Protein AF-A0A8I3WPP3-F1 (afdb_monomer_lite)

Radius of gyration: 23.27 Å; chains: 1; bounding box: 55×44×62 Å

Foldseek 3Di:
DPVVVVFKDKDKDKDWDWDWDADPNDIDIHIDIDIDIDIDTQDEDQAEDADEALLDPVNLVLVCLLVQVLVQDWDADPVGIDTRDDPVDCQGPNWDWPAADPVRDTDIDRNCVPGPYDDSNSYHYDYDYPDPDDSVPRDDDPDD

Secondary structure (DSSP, 8-state):
--SGGGTEEEEEEEEEEEEEEEETTEEEEEEEEEEEEEEEE-PPPPEEEEEETSSSHHHHHHHHHHHHHHTT-EEEETTEEEE---TT-HHHH-EEEEEE-TTSPEEEEEGGGSS----GGGEEEEEE-SS---TTTS-PPP--

Structure (mmCIF, N/CA/C/O backbone):
data_AF-A0A8I3WPP3-F1
#
_entry.id   AF-A0A8I3WPP3-F1
#
loop_
_atom_site.group_PDB
_atom_site.id
_atom_site.type_symbol
_atom_site.label_atom_id
_atom_site.label_alt_id
_atom_site.label_comp_id
_atom_site.label_asym_id
_atom_site.label_entity_id
_atom_site.label_seq_id
_atom_site.pdbx_PDB_ins_code
_atom_site.Cartn_x
_atom_site.Cartn_y
_atom_site.Cartn_z
_atom_site.occupancy
_atom_site.B_iso_or_equiv
_atom_site.auth_seq_id
_atom_site.auth_comp_id
_atom_site.auth_asym_id
_atom_site.auth_atom_id
_atom_site.pdbx_PDB_model_num
ATOM 1 N N . MET A 1 1 ? -28.764 -21.004 4.517 1.00 45.28 1 MET A N 1
ATOM 2 C CA . MET A 1 1 ? -27.896 -19.876 4.942 1.00 45.28 1 MET A CA 1
ATOM 3 C C . MET A 1 1 ? -26.397 -20.178 4.792 1.00 45.28 1 MET A C 1
ATOM 5 O O . MET A 1 1 ? -25.583 -19.360 5.186 1.00 45.28 1 MET A O 1
ATOM 9 N N . GLU A 1 2 ? -26.014 -21.293 4.162 1.00 45.00 2 GLU A N 1
ATOM 10 C CA . GLU A 1 2 ? -24.635 -21.817 4.175 1.00 45.00 2 GLU A CA 1
ATOM 11 C C . GLU A 1 2 ? -23.771 -21.364 2.978 1.00 45.00 2 GLU A C 1
ATOM 13 O O . GLU A 1 2 ? -22.553 -21.469 3.011 1.00 45.00 2 GLU A O 1
ATOM 18 N N . ALA A 1 3 ? -24.375 -20.760 1.947 1.00 48.03 3 ALA A N 1
ATOM 19 C CA . ALA A 1 3 ? -23.662 -20.323 0.740 1.00 48.03 3 ALA A CA 1
ATOM 20 C C . ALA A 1 3 ? -22.875 -19.001 0.896 1.00 48.03 3 ALA A C 1
ATOM 22 O O . ALA A 1 3 ? -21.992 -18.710 0.095 1.00 48.03 3 ALA A O 1
ATOM 23 N N . ALA A 1 4 ? -23.168 -18.181 1.915 1.00 50.03 4 ALA A N 1
ATOM 24 C CA . ALA A 1 4 ? -22.521 -16.871 2.084 1.00 50.03 4 ALA A CA 1
ATOM 25 C C . ALA A 1 4 ? -21.129 -16.950 2.743 1.00 50.03 4 ALA A C 1
ATOM 27 O O . ALA A 1 4 ? -20.303 -16.062 2.537 1.00 50.03 4 ALA A O 1
ATOM 28 N N . ALA A 1 5 ? -20.845 -18.024 3.490 1.00 52.91 5 ALA A N 1
ATOM 29 C CA . ALA A 1 5 ? -19.580 -18.205 4.210 1.00 52.91 5 ALA A CA 1
ATOM 30 C C . ALA A 1 5 ? -18.371 -18.459 3.284 1.00 52.91 5 ALA A C 1
ATOM 32 O O . ALA A 1 5 ? -17.227 -18.377 3.721 1.00 52.91 5 ALA A O 1
ATOM 33 N N . GLN A 1 6 ? -18.603 -18.741 1.996 1.00 60.31 6 GLN A N 1
ATOM 34 C CA . GLN A 1 6 ? -17.532 -18.949 1.016 1.00 60.31 6 GLN A CA 1
ATOM 35 C C . GLN A 1 6 ? -16.924 -17.648 0.465 1.00 60.31 6 GLN A C 1
ATOM 37 O O . GLN A 1 6 ? -15.822 -17.691 -0.077 1.00 60.31 6 GLN A O 1
ATOM 42 N N . PHE A 1 7 ? -17.585 -16.494 0.619 1.00 80.69 7 PHE A N 1
ATOM 43 C CA . PHE A 1 7 ? -17.163 -15.240 -0.028 1.00 80.69 7 PHE A CA 1
ATOM 44 C C . PHE A 1 7 ? -16.588 -14.190 0.929 1.00 80.69 7 PHE A C 1
ATO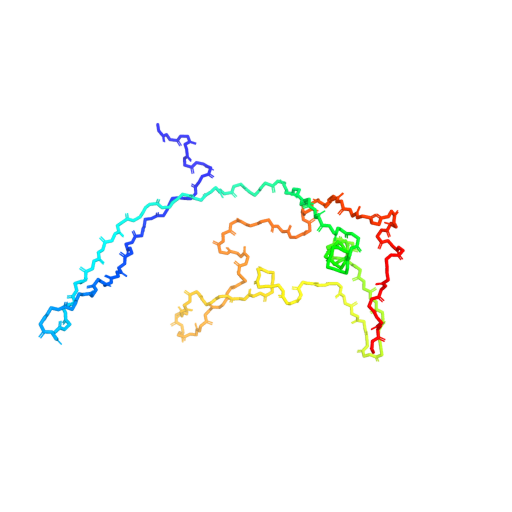M 46 O O . PHE A 1 7 ? -15.880 -13.285 0.477 1.00 80.69 7 PHE A O 1
ATOM 53 N N . PHE A 1 8 ? -16.873 -14.307 2.227 1.00 85.94 8 PHE A N 1
ATOM 54 C CA . PHE A 1 8 ? -16.531 -13.298 3.226 1.00 85.94 8 PHE A CA 1
ATOM 55 C C . PHE A 1 8 ? -15.879 -13.915 4.463 1.00 85.94 8 PHE A C 1
ATOM 57 O O . PHE A 1 8 ? -16.295 -14.978 4.920 1.00 85.94 8 PHE A O 1
ATOM 64 N N . ASP A 1 9 ? -14.919 -13.195 5.038 1.00 89.75 9 ASP A N 1
ATOM 65 C CA . ASP A 1 9 ? -14.510 -13.353 6.430 1.00 89.75 9 ASP A CA 1
ATOM 66 C C . ASP A 1 9 ? -15.425 -12.517 7.320 1.00 89.75 9 ASP A C 1
ATOM 68 O O . ASP A 1 9 ? -15.577 -11.315 7.098 1.00 89.75 9 ASP A O 1
ATOM 72 N N . GLU A 1 10 ? -16.043 -13.146 8.319 1.00 93.12 10 GLU A N 1
ATOM 73 C CA . GLU A 1 10 ? -16.808 -12.448 9.352 1.00 93.12 10 GLU A CA 1
ATOM 74 C C . GLU A 1 10 ? -15.991 -12.403 10.646 1.00 93.12 10 GLU A C 1
ATOM 76 O O . GLU A 1 10 ? -15.546 -13.439 11.139 1.00 93.12 10 GLU A O 1
ATOM 81 N N . SER A 1 11 ? -15.817 -11.213 11.219 1.00 93.88 11 SER A N 1
ATOM 82 C CA . SER A 1 11 ? -15.191 -11.033 12.530 1.00 93.88 11 SER A CA 1
ATOM 83 C C . SER A 1 11 ? -16.103 -10.233 13.451 1.00 93.88 11 SER A C 1
ATOM 85 O O . SER A 1 11 ? -16.831 -9.333 13.029 1.00 93.88 11 SER A O 1
ATOM 87 N N . ARG A 1 12 ? -16.106 -10.584 14.736 1.00 96.31 12 ARG A N 1
ATOM 88 C CA . ARG A 1 12 ? -16.871 -9.873 15.763 1.00 96.31 12 ARG A CA 1
ATOM 89 C C . ARG A 1 12 ? -15.898 -9.175 16.681 1.00 96.31 12 ARG A C 1
ATOM 91 O O . ARG A 1 12 ? -15.014 -9.826 17.228 1.00 96.31 12 ARG A O 1
ATOM 98 N N . ASP A 1 13 ? -16.106 -7.884 16.879 1.00 96.56 13 ASP A N 1
ATOM 99 C CA . ASP A 1 13 ? -15.268 -7.083 17.758 1.00 96.56 13 ASP A CA 1
ATOM 100 C C . ASP A 1 13 ? -16.107 -6.267 18.742 1.00 96.56 13 ASP A C 1
ATOM 102 O O . ASP A 1 13 ? -17.288 -5.972 18.524 1.00 96.56 13 ASP A O 1
ATOM 106 N N . VAL A 1 14 ? -15.490 -5.930 19.868 1.00 97.44 14 VAL A N 1
ATOM 107 C CA . VAL A 1 14 ? -16.098 -5.143 20.935 1.00 97.44 14 VAL A CA 1
ATOM 108 C C . VAL A 1 14 ? -15.290 -3.866 21.096 1.00 97.44 14 VAL A C 1
ATOM 110 O O . VAL A 1 14 ? -14.338 -3.808 21.880 1.00 97.44 14 VAL A O 1
ATOM 113 N N . TYR A 1 15 ? -15.721 -2.825 20.389 1.00 97.06 15 TYR A N 1
ATOM 114 C CA . TYR A 1 15 ? -15.111 -1.511 20.463 1.00 97.06 15 TYR A CA 1
ATOM 115 C C . TYR A 1 15 ? -15.433 -0.865 21.808 1.00 97.06 15 TYR A C 1
ATOM 117 O O . TYR A 1 15 ? -16.599 -0.648 22.158 1.00 97.06 15 TYR A O 1
ATOM 125 N N . ARG A 1 16 ? -14.388 -0.569 22.577 1.00 97.81 16 ARG A N 1
ATOM 126 C CA . ARG A 1 16 ? -14.484 0.077 23.885 1.00 97.81 16 ARG A CA 1
ATOM 127 C C . ARG A 1 16 ? -13.953 1.493 23.771 1.00 97.81 16 ARG A C 1
ATOM 129 O O . ARG A 1 16 ? -12.842 1.706 23.301 1.00 97.81 16 ARG A O 1
ATOM 136 N N . THR A 1 17 ? -14.752 2.450 24.214 1.00 97.31 17 THR A N 1
ATOM 137 C CA . THR A 1 17 ? -14.375 3.863 24.242 1.00 97.31 17 THR A CA 1
ATOM 138 C C . THR A 1 17 ? -15.015 4.546 25.439 1.00 97.31 17 THR A C 1
ATOM 140 O O . THR A 1 17 ? -15.808 3.945 26.162 1.00 97.31 17 THR A O 1
ATOM 143 N N . THR A 1 18 ? -14.696 5.809 25.664 1.00 97.19 18 THR A N 1
ATOM 144 C CA . THR A 1 18 ? -15.134 6.547 26.842 1.00 97.19 18 THR A CA 1
ATOM 145 C C . THR A 1 18 ? -15.782 7.854 26.423 1.00 97.19 18 THR A C 1
ATOM 147 O O . THR A 1 18 ? -15.179 8.655 25.712 1.00 97.19 18 THR A O 1
ATOM 150 N N . ARG A 1 19 ? -17.004 8.102 26.897 1.00 95.69 19 ARG A N 1
ATOM 151 C CA . ARG A 1 19 ? -17.680 9.391 26.750 1.00 95.69 19 ARG A CA 1
ATOM 152 C C . ARG A 1 19 ? -17.399 10.244 27.979 1.00 95.69 19 ARG A C 1
ATOM 154 O O . ARG A 1 19 ? -17.669 9.819 29.098 1.00 95.69 19 ARG A O 1
ATOM 161 N N . VAL A 1 20 ? -16.894 11.455 27.774 1.00 96.50 20 VAL A N 1
ATOM 162 C CA . VAL A 1 20 ? -16.625 12.405 28.861 1.00 96.50 20 VAL A CA 1
ATOM 163 C C . VAL A 1 20 ? -17.625 13.556 28.784 1.00 96.50 20 VAL A C 1
ATOM 165 O O . VAL A 1 20 ? -17.803 14.143 27.718 1.00 96.50 20 VAL A O 1
ATOM 168 N N . SER A 1 21 ? -18.283 13.881 29.896 1.00 95.31 21 SER A N 1
ATOM 169 C CA . SER A 1 21 ? -19.101 15.092 30.044 1.00 95.31 21 SER A CA 1
ATOM 170 C C . SER A 1 21 ? -18.530 15.991 31.139 1.00 95.31 21 SER A C 1
ATOM 172 O O . SER A 1 21 ? -17.851 15.530 32.056 1.00 95.31 21 SER A O 1
ATOM 174 N N . ARG A 1 22 ? -18.769 17.300 31.031 1.00 94.75 22 ARG A N 1
ATOM 175 C CA . ARG A 1 22 ? -18.391 18.277 32.057 1.00 94.75 22 ARG A CA 1
ATOM 176 C C . ARG A 1 22 ? -19.657 18.849 32.675 1.00 94.75 22 ARG A C 1
ATOM 178 O O . ARG A 1 22 ? -20.452 19.463 31.975 1.00 94.75 22 ARG A O 1
ATOM 185 N N . GLU A 1 23 ? -19.808 18.686 33.981 1.00 92.81 23 GLU A N 1
ATOM 186 C CA . GLU A 1 23 ? -20.948 19.198 34.744 1.00 92.81 23 GLU A CA 1
ATOM 187 C C . GLU A 1 23 ? -20.431 19.874 36.013 1.00 92.81 23 GLU A C 1
ATOM 189 O O . GLU A 1 23 ? -19.718 19.259 36.803 1.00 92.81 23 GLU A O 1
ATOM 194 N N . GLY A 1 24 ? -20.735 21.165 36.190 1.00 87.69 24 GLY A N 1
ATOM 195 C CA . GLY A 1 24 ? -20.324 21.917 37.384 1.00 87.69 24 GLY A CA 1
ATOM 196 C C . GLY A 1 24 ? -18.807 21.970 37.616 1.00 87.69 24 GLY A C 1
ATOM 197 O O . GLY A 1 24 ? -18.365 22.002 38.757 1.00 87.69 24 GLY A O 1
ATOM 198 N N . GLY A 1 25 ? -17.997 21.921 36.553 1.00 91.12 25 GLY A N 1
ATOM 199 C CA . GLY A 1 25 ? -16.531 21.891 36.653 1.00 91.12 25 GLY A CA 1
ATOM 200 C C . GLY A 1 25 ? -15.924 20.503 36.905 1.00 91.12 25 GLY A C 1
ATOM 201 O O . GLY A 1 25 ? -14.709 20.361 36.801 1.00 91.12 25 GLY A O 1
ATOM 202 N N . ILE A 1 26 ? -16.745 19.475 37.141 1.00 94.19 26 ILE A N 1
ATOM 203 C CA . ILE A 1 26 ? -16.313 18.081 37.303 1.00 94.19 26 ILE A CA 1
ATOM 204 C C . ILE A 1 26 ? -16.387 17.364 35.951 1.00 94.19 26 ILE A C 1
ATOM 206 O O . ILE A 1 26 ? -17.361 17.508 35.207 1.00 94.19 26 ILE A O 1
ATOM 210 N N . LEU A 1 27 ? -15.358 16.577 35.631 1.00 95.88 27 LEU A N 1
ATOM 211 C CA . LEU A 1 27 ? -15.367 15.666 34.487 1.00 95.88 27 LEU A CA 1
ATOM 212 C C . LEU A 1 27 ? -16.005 14.336 34.899 1.00 95.88 27 LEU A C 1
ATOM 214 O O . LEU A 1 27 ? -15.494 13.644 35.777 1.00 95.88 27 LEU A O 1
ATOM 218 N N . LYS A 1 28 ? -17.108 13.969 34.250 1.00 95.75 28 LYS A N 1
ATOM 219 C CA . LYS A 1 28 ? -17.746 12.660 34.385 1.00 95.75 28 LYS A CA 1
ATOM 220 C C . LYS A 1 28 ? -17.311 11.774 33.227 1.00 95.75 28 LYS A C 1
ATOM 222 O O . LYS A 1 28 ? -17.396 12.164 32.064 1.00 95.75 28 LYS A O 1
ATOM 227 N N . VAL A 1 29 ? -16.820 10.588 33.561 1.00 96.62 29 VAL A N 1
ATOM 228 C CA . VAL A 1 29 ? -16.230 9.637 32.620 1.00 96.62 29 VAL A CA 1
ATOM 229 C C . VAL A 1 29 ? -17.148 8.423 32.529 1.00 96.62 29 VAL A C 1
ATOM 231 O O . VAL A 1 29 ? -17.387 7.748 33.526 1.00 96.62 29 VAL A O 1
ATOM 234 N N . HIS A 1 30 ? -17.668 8.147 31.338 1.00 96.31 30 HIS A N 1
ATOM 235 C CA . HIS A 1 30 ? -18.621 7.073 31.083 1.00 96.31 30 HIS A CA 1
ATOM 236 C C . HIS A 1 30 ? -18.016 6.071 30.094 1.00 96.31 30 HIS A C 1
ATOM 238 O O . HIS A 1 30 ? -17.996 6.346 28.890 1.00 96.31 30 HIS A O 1
ATOM 244 N N . PRO A 1 31 ? -17.509 4.917 30.563 1.00 97.12 31 PRO A N 1
ATOM 245 C CA . PRO A 1 31 ? -17.107 3.834 29.678 1.00 97.12 31 PRO A CA 1
ATOM 246 C C . PRO A 1 31 ? -18.296 3.384 28.827 1.00 97.12 31 PRO A C 1
ATOM 248 O O . PRO A 1 31 ? -19.404 3.187 29.320 1.00 97.12 31 PRO A O 1
ATOM 251 N N . THR A 1 32 ? -18.059 3.223 27.536 1.00 96.94 32 THR A N 1
ATOM 252 C CA . THR A 1 32 ? -19.051 2.825 26.539 1.00 96.94 32 THR A CA 1
ATOM 253 C C . THR A 1 32 ? -18.505 1.675 25.712 1.00 96.94 32 THR A C 1
ATOM 255 O O . THR A 1 32 ? -17.298 1.520 25.521 1.00 96.94 32 THR A O 1
ATOM 258 N N . THR A 1 33 ? -19.397 0.807 25.258 1.00 97.69 33 THR A N 1
ATOM 259 C CA . THR A 1 33 ? -19.024 -0.376 24.492 1.00 97.69 33 THR A CA 1
ATOM 260 C C . THR A 1 33 ? -20.006 -0.572 23.355 1.00 97.69 33 THR A C 1
ATOM 262 O O . THR A 1 33 ? -21.214 -0.599 23.580 1.00 97.69 33 THR A O 1
ATOM 265 N N . THR A 1 34 ? -19.471 -0.765 22.156 1.00 97.56 34 THR A N 1
ATOM 266 C CA . THR A 1 34 ? -20.243 -1.026 20.943 1.00 97.56 34 THR A CA 1
ATOM 267 C C . THR A 1 34 ? -19.755 -2.329 20.331 1.00 97.56 34 THR A C 1
ATOM 269 O O . THR A 1 34 ? -18.558 -2.527 20.138 1.00 97.56 34 THR A O 1
ATOM 272 N N . ARG A 1 35 ? -20.680 -3.248 20.043 1.00 97.75 35 ARG A N 1
ATOM 273 C CA . ARG A 1 35 ? -20.356 -4.515 19.378 1.00 97.75 35 ARG A CA 1
ATOM 274 C C . ARG A 1 35 ? -20.472 -4.328 17.873 1.00 97.75 35 ARG A C 1
ATOM 276 O O . ARG A 1 35 ? -21.521 -3.901 17.397 1.00 97.75 35 ARG A O 1
ATOM 283 N N . PHE A 1 36 ? -19.423 -4.686 17.148 1.00 97.50 36 PHE A N 1
ATOM 284 C CA . PHE A 1 36 ? -19.386 -4.672 15.693 1.00 97.50 36 PHE A CA 1
ATOM 285 C C . PHE A 1 36 ? -19.295 -6.096 15.151 1.00 97.50 36 PHE A C 1
ATOM 287 O O . PHE A 1 36 ? -18.710 -6.988 15.766 1.00 97.50 36 PHE A O 1
ATOM 294 N N . THR A 1 37 ? -19.902 -6.314 13.989 1.00 96.31 37 THR A N 1
ATOM 295 C CA . THR A 1 37 ? -19.663 -7.495 13.155 1.00 96.31 37 THR A CA 1
ATOM 296 C C . THR A 1 37 ? -19.165 -6.988 11.814 1.00 96.31 37 THR A C 1
ATOM 298 O O . THR A 1 37 ? -19.905 -6.319 11.094 1.00 96.31 37 THR A O 1
ATOM 301 N N . PHE A 1 38 ? -17.901 -7.254 11.512 1.00 95.06 38 PHE A N 1
ATOM 302 C CA . PHE A 1 38 ? -17.268 -6.893 10.255 1.00 95.06 38 PHE A CA 1
ATOM 303 C C . PHE A 1 38 ? -17.388 -8.050 9.275 1.00 95.06 38 PHE A C 1
ATOM 305 O O . PHE A 1 38 ? -17.292 -9.214 9.660 1.00 95.06 38 PHE A O 1
ATOM 312 N N . ARG A 1 39 ? -17.594 -7.719 8.002 1.00 93.81 39 ARG A N 1
ATOM 313 C CA . ARG A 1 39 ? -17.569 -8.673 6.897 1.00 93.81 39 ARG A CA 1
ATOM 314 C C . ARG A 1 39 ? -16.634 -8.155 5.823 1.00 93.81 39 ARG A C 1
ATOM 316 O O . ARG A 1 39 ? -16.876 -7.082 5.275 1.00 93.81 39 ARG A O 1
ATOM 323 N N . THR A 1 40 ? -15.614 -8.935 5.504 1.00 92.06 40 THR A N 1
ATOM 324 C CA . THR A 1 40 ? -14.603 -8.591 4.504 1.00 92.06 40 THR A CA 1
ATOM 325 C C . THR A 1 40 ? -14.686 -9.579 3.355 1.00 92.06 40 THR A C 1
ATOM 327 O O . THR A 1 40 ? -14.634 -10.784 3.574 1.00 92.06 40 THR A O 1
ATOM 330 N N . VAL A 1 41 ? -14.837 -9.088 2.124 1.00 92.75 41 VAL A N 1
ATOM 331 C CA . VAL A 1 41 ? -14.813 -9.939 0.923 1.00 92.75 41 VAL A CA 1
ATOM 332 C C . VAL A 1 41 ? -13.415 -10.533 0.766 1.00 92.75 41 VAL A C 1
ATOM 334 O O . VAL A 1 41 ? -12.434 -9.797 0.784 1.00 92.75 41 VAL A O 1
ATOM 337 N N . ARG A 1 42 ? -13.318 -11.848 0.547 1.00 90.06 42 ARG A N 1
ATOM 338 C CA . ARG A 1 42 ? -12.022 -12.517 0.331 1.00 90.06 42 ARG A CA 1
ATOM 339 C C . ARG A 1 42 ? -11.475 -12.357 -1.083 1.00 90.06 42 ARG A C 1
ATOM 341 O O . ARG A 1 42 ? -10.271 -12.412 -1.307 1.00 90.06 42 ARG A O 1
ATOM 348 N N . ARG A 1 43 ? -12.369 -12.226 -2.064 1.00 92.62 43 ARG A N 1
ATOM 349 C CA . ARG A 1 43 ? -12.001 -12.132 -3.478 1.00 92.62 43 ARG A CA 1
ATOM 350 C C . ARG A 1 43 ? -11.364 -10.775 -3.771 1.00 92.62 43 ARG A C 1
ATOM 352 O O . ARG A 1 43 ? -12.053 -9.759 -3.740 1.00 92.62 43 ARG A O 1
ATOM 359 N N . VAL A 1 44 ? -10.094 -10.789 -4.162 1.00 93.19 44 VAL A N 1
ATOM 360 C CA . VAL A 1 44 ? -9.401 -9.616 -4.706 1.00 93.19 44 VAL A CA 1
ATOM 361 C C . VAL A 1 44 ? -9.909 -9.351 -6.136 1.00 93.19 44 VAL A C 1
ATOM 363 O O . VAL A 1 44 ? -9.861 -10.260 -6.973 1.00 93.19 44 VAL A O 1
ATOM 366 N N . PRO A 1 45 ? -10.473 -8.166 -6.435 1.00 92.50 45 PRO A N 1
ATOM 367 C CA . PRO A 1 45 ? -10.977 -7.846 -7.767 1.00 92.50 45 PRO A CA 1
ATOM 368 C C . PRO A 1 45 ? -9.847 -7.407 -8.709 1.00 92.50 45 PRO A C 1
ATOM 370 O O . PRO A 1 45 ? -8.775 -7.002 -8.269 1.00 92.50 45 PRO A O 1
ATOM 373 N N . ARG A 1 46 ? -10.129 -7.393 -10.018 1.00 93.19 46 ARG A N 1
ATOM 374 C CA . ARG A 1 46 ? -9.340 -6.5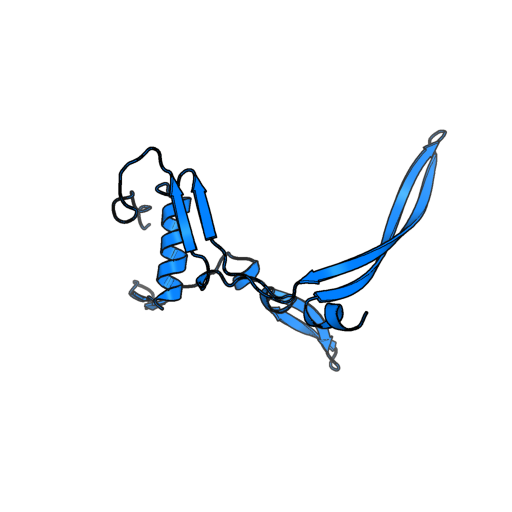81 -10.956 1.00 93.19 46 ARG A CA 1
ATOM 375 C C . ARG A 1 46 ? -9.650 -5.112 -10.687 1.00 93.19 46 ARG A C 1
ATOM 377 O O . ARG A 1 46 ? -10.827 -4.764 -10.579 1.00 93.19 46 ARG A O 1
ATOM 384 N N . LEU A 1 47 ? -8.623 -4.273 -10.596 1.00 96.69 47 LEU A N 1
ATOM 385 C CA . LEU A 1 47 ? -8.779 -2.871 -10.225 1.00 96.69 47 LEU A CA 1
ATOM 386 C C . LEU A 1 47 ? -8.277 -1.955 -11.343 1.00 96.69 47 LEU A C 1
ATOM 388 O O . LEU A 1 47 ? -7.095 -1.951 -11.677 1.00 96.69 47 LEU A O 1
ATOM 392 N N . GLY A 1 48 ? -9.202 -1.180 -11.909 1.00 97.56 48 GLY A N 1
ATOM 393 C CA . GLY A 1 48 ? -8.881 -0.050 -12.774 1.00 97.56 48 GLY A CA 1
ATOM 394 C C . GLY A 1 48 ? -8.696 1.220 -11.945 1.00 97.56 48 GLY A C 1
ATOM 395 O O . GLY A 1 48 ? -9.478 1.475 -11.028 1.00 97.56 48 GLY A O 1
ATOM 396 N N . VAL A 1 49 ? -7.680 2.013 -12.269 1.00 97.69 49 VAL A N 1
ATOM 397 C CA . VAL A 1 49 ? -7.383 3.303 -11.643 1.00 97.69 49 VAL A CA 1
ATOM 398 C C . VAL A 1 49 ? -7.440 4.380 -12.720 1.00 97.69 49 VAL A C 1
ATOM 400 O O . VAL A 1 49 ? -6.616 4.379 -13.628 1.00 97.69 49 VAL A O 1
ATOM 403 N N . MET A 1 50 ? -8.407 5.293 -12.598 1.00 97.62 50 MET A N 1
ATOM 404 C CA . MET A 1 50 ? -8.553 6.453 -13.481 1.00 97.62 50 MET A CA 1
ATOM 405 C C . MET A 1 50 ? -7.929 7.681 -12.811 1.00 97.62 50 MET A C 1
ATOM 407 O O . MET A 1 50 ? -8.409 8.111 -11.758 1.00 97.62 50 MET A O 1
ATOM 411 N N . LEU A 1 51 ? -6.873 8.245 -13.393 1.00 96.50 51 LEU A N 1
ATOM 412 C CA . LEU A 1 51 ? -6.160 9.399 -12.836 1.00 96.50 51 LEU A CA 1
ATOM 413 C C . LEU A 1 51 ? -6.559 10.697 -13.546 1.00 96.50 51 LEU A C 1
ATOM 415 O O . LEU A 1 51 ? -6.578 10.767 -14.769 1.00 96.50 51 LEU A O 1
ATOM 419 N N . VAL A 1 52 ? -6.844 11.750 -12.779 1.00 96.81 52 VAL A N 1
ATOM 420 C CA . VAL A 1 52 ? -6.948 13.121 -13.304 1.00 96.81 52 VAL A CA 1
ATOM 421 C C . VAL A 1 52 ? -5.600 13.800 -13.087 1.00 96.81 52 VAL A C 1
ATOM 423 O O . VAL A 1 52 ? -5.106 13.824 -11.960 1.00 96.81 52 VAL A O 1
ATOM 426 N N . GLY A 1 53 ? -5.003 14.329 -14.153 1.00 94.19 53 GLY A N 1
ATOM 427 C CA . GLY A 1 53 ? -3.592 14.716 -14.163 1.00 94.19 53 GLY A CA 1
ATOM 428 C C . GLY A 1 53 ? -2.672 13.505 -14.338 1.00 94.19 53 GLY A C 1
ATOM 429 O O . GLY A 1 53 ? -1.676 13.378 -13.623 1.00 94.19 53 GLY A O 1
ATOM 430 N N . TRP A 1 54 ? -3.055 12.560 -15.209 1.00 94.69 54 TRP A N 1
ATOM 431 C CA . TRP A 1 54 ? -2.309 11.314 -15.419 1.00 94.69 54 TRP A CA 1
ATOM 432 C C . TRP A 1 54 ? -0.908 11.549 -16.009 1.00 94.69 54 TRP A C 1
ATOM 434 O O . TRP A 1 54 ? 0.022 10.827 -15.650 1.00 94.69 54 TRP A O 1
ATOM 444 N N . GLY A 1 55 ? -0.749 12.572 -16.852 1.00 93.56 55 GLY A N 1
ATOM 445 C CA . GLY A 1 55 ? 0.536 12.965 -17.437 1.00 93.56 55 GLY A CA 1
ATOM 446 C C . GLY A 1 55 ? 1.466 13.652 -16.437 1.00 93.56 55 GLY A C 1
ATOM 447 O O . GLY A 1 55 ? 2.681 13.513 -16.524 1.00 93.56 55 GLY A O 1
ATOM 448 N N . GLY A 1 56 ? 0.924 14.312 -15.412 1.00 91.25 56 GLY A N 1
ATOM 449 C CA . GLY A 1 56 ? 1.738 14.977 -14.393 1.00 91.25 56 GLY A CA 1
ATOM 450 C C . GLY A 1 56 ? 2.683 14.038 -13.621 1.00 91.25 56 GLY A C 1
ATOM 451 O O . GLY A 1 56 ? 2.480 12.826 -13.557 1.00 91.25 56 GLY A O 1
ATOM 452 N N . ASN A 1 57 ? 3.684 14.619 -12.944 1.00 92.38 57 ASN A N 1
ATOM 453 C CA . ASN A 1 57 ? 4.773 13.902 -12.254 1.00 92.38 57 ASN A CA 1
ATOM 454 C C . ASN A 1 57 ? 4.325 12.682 -11.434 1.00 92.38 57 ASN A C 1
ATOM 456 O O . ASN A 1 57 ? 4.977 11.643 -11.466 1.00 92.38 57 ASN A O 1
ATOM 460 N N . ASN A 1 58 ? 3.226 12.788 -10.683 1.00 92.50 58 ASN A N 1
ATOM 461 C CA . ASN A 1 58 ? 2.744 11.684 -9.853 1.00 92.50 58 ASN A CA 1
ATOM 462 C C . ASN A 1 58 ? 2.105 10.568 -10.688 1.00 92.50 58 ASN A C 1
ATOM 464 O O . ASN A 1 58 ? 2.335 9.397 -10.398 1.00 92.50 58 ASN A O 1
ATOM 468 N N . GLY A 1 59 ? 1.309 10.917 -11.702 1.00 93.50 59 GLY A N 1
ATOM 469 C CA . GLY A 1 59 ? 0.627 9.944 -12.552 1.00 93.50 59 GLY A CA 1
ATOM 470 C C . GLY A 1 59 ? 1.611 9.163 -13.419 1.00 93.50 59 GLY A C 1
ATOM 471 O O . GLY A 1 59 ? 1.573 7.927 -13.430 1.00 93.50 59 GLY A O 1
ATOM 472 N N . SER A 1 60 ? 2.564 9.859 -14.042 1.00 94.06 60 SER A N 1
ATOM 473 C CA . SER A 1 60 ? 3.639 9.245 -14.823 1.00 94.06 60 SER A CA 1
ATOM 474 C C . SER A 1 60 ? 4.586 8.416 -13.947 1.00 94.06 60 SER A C 1
ATOM 476 O O . SER A 1 60 ? 4.884 7.270 -14.295 1.00 94.06 60 SER A O 1
ATOM 478 N N . THR A 1 61 ? 4.984 8.910 -12.765 1.00 94.25 61 THR A N 1
ATOM 479 C CA . THR A 1 61 ? 5.825 8.148 -11.815 1.00 94.25 61 THR A CA 1
ATOM 480 C C . THR A 1 61 ? 5.109 6.906 -11.294 1.00 94.25 61 THR A C 1
ATOM 482 O O . THR A 1 61 ? 5.701 5.830 -11.287 1.00 94.25 61 THR A O 1
ATOM 485 N N . LEU A 1 62 ? 3.838 7.008 -10.890 1.00 94.94 62 LEU A N 1
ATOM 486 C CA . LEU A 1 62 ? 3.065 5.862 -10.405 1.00 94.94 62 LEU A CA 1
ATOM 487 C C . LEU A 1 62 ? 2.938 4.784 -11.486 1.00 94.94 62 LEU A C 1
ATOM 489 O O . LEU A 1 62 ? 3.207 3.611 -11.223 1.00 94.94 62 LEU A O 1
ATOM 493 N N . THR A 1 63 ? 2.582 5.193 -12.705 1.00 95.62 63 THR A N 1
ATOM 494 C CA . THR A 1 63 ? 2.436 4.280 -13.846 1.00 95.62 63 THR A CA 1
ATOM 495 C C . THR A 1 63 ? 3.770 3.610 -14.177 1.00 95.62 63 THR A C 1
ATOM 497 O O . THR A 1 63 ? 3.837 2.389 -14.307 1.00 95.62 63 THR A O 1
ATOM 500 N N . THR A 1 64 ? 4.857 4.387 -14.222 1.00 95.25 64 THR A N 1
ATOM 501 C CA . THR A 1 64 ? 6.215 3.880 -14.473 1.00 95.25 64 THR A CA 1
ATOM 502 C C . THR A 1 64 ? 6.673 2.920 -13.380 1.00 95.25 64 THR A C 1
ATOM 504 O O . THR A 1 64 ? 7.220 1.865 -13.687 1.00 95.25 64 THR A O 1
ATOM 507 N N . ALA A 1 65 ? 6.428 3.239 -12.106 1.00 95.56 65 ALA A N 1
ATOM 508 C CA . ALA A 1 65 ? 6.801 2.385 -10.983 1.00 95.56 65 ALA A CA 1
ATOM 509 C C . ALA A 1 65 ? 6.090 1.029 -11.049 1.00 95.56 65 ALA A C 1
ATOM 511 O O . ALA A 1 65 ? 6.720 -0.002 -10.809 1.00 95.56 65 ALA A O 1
ATOM 512 N N . VAL A 1 66 ? 4.803 1.006 -11.413 1.00 97.06 66 VAL A N 1
ATOM 513 C CA . VAL A 1 66 ? 4.070 -0.252 -11.589 1.00 97.06 66 VAL A CA 1
ATOM 514 C C . VAL A 1 66 ? 4.581 -1.039 -12.789 1.00 97.06 66 VAL A C 1
ATOM 516 O O . VAL A 1 66 ? 4.921 -2.207 -12.627 1.00 97.06 66 VAL A O 1
ATOM 519 N N . LEU A 1 67 ? 4.728 -0.406 -13.955 1.00 96.75 67 LEU A N 1
ATOM 520 C CA . LEU A 1 67 ? 5.251 -1.074 -15.151 1.00 96.75 67 LEU A CA 1
ATOM 521 C C . LEU A 1 67 ? 6.660 -1.640 -14.924 1.00 96.75 67 LEU A C 1
ATOM 523 O O . LEU A 1 67 ? 6.947 -2.769 -15.316 1.00 96.75 67 LEU A O 1
ATOM 527 N N . ALA A 1 68 ? 7.535 -0.894 -14.247 1.00 97.25 68 ALA A N 1
ATOM 528 C CA . ALA A 1 68 ? 8.890 -1.339 -13.949 1.00 97.25 68 ALA A CA 1
ATOM 529 C C . ALA A 1 68 ? 8.915 -2.567 -13.025 1.00 97.25 68 ALA A C 1
ATOM 531 O O . ALA A 1 68 ? 9.717 -3.473 -13.250 1.00 97.25 68 ALA A O 1
ATOM 532 N N . ASN A 1 69 ? 8.032 -2.625 -12.021 1.00 97.62 69 ASN A N 1
ATOM 533 C CA . ASN A 1 69 ? 7.897 -3.791 -11.142 1.00 97.62 69 ASN A CA 1
ATOM 534 C C . ASN A 1 69 ? 7.255 -4.986 -11.873 1.00 97.62 69 ASN A C 1
ATOM 536 O O . ASN A 1 69 ? 7.731 -6.107 -11.716 1.00 97.62 69 ASN A O 1
ATOM 540 N N . GLN A 1 70 ? 6.233 -4.765 -12.708 1.00 96.81 70 GLN A N 1
ATOM 541 C CA . GLN A 1 70 ? 5.610 -5.815 -13.529 1.00 96.81 70 GLN A CA 1
ATOM 542 C C . GLN A 1 70 ? 6.612 -6.465 -14.493 1.00 96.81 70 GLN A C 1
ATOM 544 O O . GLN A 1 70 ? 6.606 -7.680 -14.674 1.00 96.81 70 GLN A O 1
ATOM 549 N N . LEU A 1 71 ? 7.477 -5.653 -15.106 1.00 97.56 71 LEU A N 1
ATOM 550 C CA . LEU A 1 71 ? 8.482 -6.091 -16.076 1.00 97.56 71 LEU A CA 1
ATOM 551 C C . LEU A 1 71 ? 9.812 -6.511 -15.430 1.00 97.56 71 LEU A C 1
ATOM 553 O O . LEU A 1 71 ? 10.749 -6.849 -16.151 1.00 97.56 71 LEU A O 1
ATOM 557 N N . LEU A 1 72 ? 9.904 -6.490 -14.093 1.00 97.12 72 LEU A N 1
ATOM 558 C CA . LEU A 1 72 ? 11.110 -6.835 -13.329 1.00 97.12 72 LEU A CA 1
ATOM 559 C C . LEU A 1 72 ? 12.354 -6.061 -13.807 1.00 97.12 72 LEU A C 1
ATOM 561 O O . LEU A 1 72 ? 13.447 -6.617 -13.956 1.00 97.12 72 LEU A O 1
ATOM 565 N N . LEU A 1 73 ? 12.180 -4.767 -14.085 1.00 97.56 73 LEU A N 1
ATOM 566 C CA . LEU A 1 73 ? 13.249 -3.925 -14.610 1.00 97.56 73 LEU A CA 1
ATOM 567 C C . LEU A 1 73 ? 14.334 -3.672 -13.562 1.00 97.56 73 LEU A C 1
ATOM 569 O O . LEU A 1 73 ? 14.087 -3.571 -12.358 1.00 97.56 73 LEU A O 1
ATOM 573 N N . TYR A 1 74 ? 15.551 -3.486 -14.057 1.00 96.81 74 TYR A N 1
ATOM 574 C CA . TYR A 1 74 ? 16.700 -3.071 -13.269 1.00 96.81 74 TYR A CA 1
ATOM 575 C C . TYR A 1 74 ? 17.567 -2.106 -14.077 1.00 96.81 74 TYR A C 1
ATOM 577 O O . TYR A 1 74 ? 17.551 -2.119 -15.308 1.00 96.81 74 TYR A O 1
ATOM 585 N N . TRP A 1 75 ? 18.357 -1.285 -13.391 1.00 95.81 75 TRP A N 1
ATOM 586 C CA . TRP A 1 75 ? 19.272 -0.337 -14.022 1.00 95.81 75 TRP A CA 1
ATOM 587 C C . TRP A 1 75 ? 20.603 -0.245 -13.263 1.00 95.81 75 TRP A C 1
ATOM 589 O O . TRP A 1 75 ? 20.636 -0.362 -12.032 1.00 95.81 75 TRP A O 1
ATOM 599 N N . PRO A 1 76 ? 21.734 -0.068 -13.970 1.00 96.56 76 PRO A N 1
ATOM 600 C CA . PRO A 1 76 ? 23.024 0.152 -13.334 1.00 96.56 76 PRO A CA 1
ATOM 601 C C . PRO A 1 76 ? 23.105 1.569 -12.759 1.00 96.56 76 PRO A C 1
ATOM 603 O O . PRO A 1 76 ? 22.657 2.539 -13.366 1.00 96.56 76 PRO A O 1
ATOM 606 N N . THR A 1 77 ? 23.731 1.701 -11.597 1.00 95.44 77 THR A N 1
ATOM 607 C CA . THR A 1 77 ? 24.079 2.985 -10.979 1.00 95.44 77 THR A CA 1
ATOM 608 C C . THR A 1 77 ? 25.545 2.965 -10.552 1.00 95.44 77 THR A C 1
ATOM 610 O O . THR A 1 77 ? 26.179 1.907 -10.543 1.00 95.44 77 THR A O 1
ATOM 613 N N . ARG A 1 78 ? 26.097 4.115 -10.139 1.00 95.75 78 ARG A N 1
ATOM 614 C CA . ARG A 1 78 ? 27.475 4.185 -9.611 1.00 95.75 78 ARG A CA 1
ATOM 615 C C . ARG A 1 78 ? 27.713 3.257 -8.414 1.00 95.75 78 ARG A C 1
ATOM 617 O O . ARG A 1 78 ? 28.834 2.802 -8.231 1.00 95.75 78 ARG A O 1
ATOM 624 N N . SER A 1 79 ? 26.683 2.978 -7.615 1.00 94.25 79 SER A N 1
ATOM 625 C CA . SER A 1 79 ? 26.755 2.093 -6.444 1.00 94.25 79 SER A CA 1
ATOM 626 C C . SER A 1 79 ? 26.328 0.651 -6.741 1.00 94.25 79 SER A C 1
ATOM 628 O O . SER A 1 79 ? 26.224 -0.157 -5.822 1.00 94.25 79 SER A O 1
ATOM 630 N N . GLY A 1 80 ? 26.096 0.317 -8.014 1.00 95.38 80 GLY A N 1
ATOM 631 C CA . GLY A 1 80 ? 25.702 -1.015 -8.462 1.00 95.38 80 GLY A CA 1
ATOM 632 C C . GLY A 1 80 ? 24.308 -1.059 -9.080 1.00 95.38 80 GLY A C 1
ATOM 633 O O . GLY A 1 80 ? 23.689 -0.035 -9.371 1.00 95.38 80 GLY A O 1
ATOM 634 N N . ARG A 1 81 ? 23.823 -2.275 -9.322 1.00 96.38 81 ARG A N 1
ATOM 635 C CA . ARG A 1 81 ? 22.505 -2.536 -9.909 1.00 96.38 81 ARG A CA 1
ATOM 636 C C . ARG A 1 81 ? 21.391 -2.168 -8.922 1.00 96.38 81 ARG A C 1
ATOM 638 O O . ARG A 1 81 ? 21.445 -2.543 -7.754 1.00 96.38 81 ARG A O 1
ATOM 645 N N . LYS A 1 82 ? 20.376 -1.456 -9.407 1.00 96.88 82 LYS A N 1
ATOM 646 C CA . LYS A 1 82 ? 19.110 -1.203 -8.714 1.00 96.88 82 LYS A CA 1
ATOM 647 C C . LYS A 1 82 ? 17.994 -1.947 -9.427 1.00 96.88 82 LYS A C 1
ATOM 649 O O . LYS A 1 82 ? 17.990 -1.996 -10.651 1.00 96.88 82 LYS A O 1
ATOM 654 N N . GLU A 1 83 ? 17.073 -2.509 -8.660 1.00 97.50 83 GLU A N 1
ATOM 655 C CA . GLU A 1 83 ? 15.900 -3.222 -9.169 1.00 97.50 83 GLU A CA 1
ATOM 656 C C . GLU A 1 83 ? 14.639 -2.439 -8.819 1.00 97.50 83 GLU A C 1
ATOM 658 O O . GLU A 1 83 ? 14.587 -1.775 -7.773 1.00 97.50 83 GLU A O 1
ATOM 663 N N . ALA A 1 84 ? 13.637 -2.507 -9.694 1.00 97.31 84 ALA A N 1
ATOM 664 C CA . ALA A 1 84 ? 12.325 -1.943 -9.427 1.00 97.31 84 ALA A CA 1
ATOM 665 C C . ALA A 1 84 ? 11.748 -2.541 -8.133 1.00 97.31 84 ALA A C 1
ATOM 667 O O . ALA A 1 84 ? 11.864 -3.737 -7.873 1.00 97.31 84 ALA A O 1
ATOM 668 N N . ASN A 1 85 ? 11.182 -1.682 -7.291 1.00 96.75 85 ASN A N 1
ATOM 669 C CA . ASN A 1 85 ? 10.588 -2.061 -6.015 1.00 96.75 85 ASN A CA 1
ATOM 670 C C . ASN A 1 85 ? 9.473 -1.069 -5.645 1.00 96.75 85 ASN A C 1
ATOM 672 O O . ASN A 1 85 ? 9.267 -0.069 -6.335 1.00 96.75 85 ASN A O 1
ATOM 676 N N . TYR A 1 86 ? 8.770 -1.346 -4.546 1.00 96.88 86 TYR A N 1
ATOM 677 C CA . TYR A 1 86 ? 7.733 -0.478 -3.974 1.00 96.88 86 TYR A CA 1
ATOM 678 C C . TYR A 1 86 ? 8.141 0.119 -2.622 1.00 96.88 86 TYR A C 1
ATOM 680 O O . TYR A 1 86 ? 7.306 0.290 -1.728 1.00 96.88 86 TYR A O 1
ATOM 688 N N . TYR A 1 87 ? 9.427 0.418 -2.427 1.00 95.81 87 TYR A N 1
ATOM 689 C CA . TYR A 1 87 ? 9.862 1.094 -1.206 1.00 95.81 87 TYR A CA 1
ATOM 690 C C . TYR A 1 87 ? 9.157 2.446 -1.048 1.00 95.81 87 TYR A C 1
ATOM 692 O O . TYR A 1 87 ? 8.900 3.157 -2.016 1.00 95.81 87 TYR A O 1
ATOM 700 N N . GLY A 1 88 ? 8.794 2.773 0.193 1.00 94.44 88 GLY A N 1
ATOM 701 C CA . GLY A 1 88 ? 7.935 3.917 0.513 1.00 94.44 88 GLY A CA 1
ATOM 702 C C . GLY A 1 88 ? 6.434 3.603 0.510 1.00 94.44 88 GLY A C 1
ATOM 703 O O . GLY A 1 88 ? 5.660 4.381 1.061 1.00 94.44 88 GLY A O 1
ATOM 704 N N . SER A 1 89 ? 6.003 2.451 -0.020 1.00 95.81 89 SER A N 1
ATOM 705 C CA . SER A 1 89 ? 4.621 1.988 0.134 1.00 95.81 89 SER A CA 1
ATOM 706 C C . SER A 1 89 ? 4.436 1.229 1.445 1.00 95.81 89 SER A C 1
ATOM 708 O O . SER A 1 89 ? 5.014 0.159 1.636 1.00 95.81 89 SER A O 1
ATOM 710 N N . LEU A 1 90 ? 3.574 1.736 2.332 1.00 94.88 90 LEU A N 1
ATOM 711 C CA . LEU A 1 90 ? 3.236 1.049 3.583 1.00 94.88 90 LEU A CA 1
ATOM 712 C C . LEU A 1 90 ? 2.623 -0.334 3.327 1.00 94.88 90 LEU A C 1
ATOM 714 O O . LEU A 1 90 ? 2.943 -1.286 4.028 1.00 94.88 90 LEU A O 1
ATOM 718 N N . THR A 1 91 ? 1.767 -0.464 2.312 1.00 94.44 91 THR A N 1
ATOM 719 C CA . THR A 1 91 ? 1.069 -1.730 2.052 1.00 94.44 91 THR A CA 1
ATOM 720 C C . THR A 1 91 ? 1.982 -2.792 1.452 1.00 94.44 91 THR A C 1
ATOM 722 O O . THR A 1 91 ? 1.741 -3.972 1.677 1.00 94.44 91 THR A O 1
ATOM 725 N N . GLN A 1 92 ? 3.022 -2.397 0.708 1.00 95.00 92 GLN A N 1
ATOM 726 C CA . GLN A 1 92 ? 3.921 -3.342 0.031 1.00 95.00 92 GLN A CA 1
ATOM 727 C C . GLN A 1 92 ? 5.227 -3.598 0.781 1.00 95.00 92 GLN A C 1
ATOM 729 O O . GLN A 1 92 ? 5.765 -4.697 0.698 1.00 95.00 92 GLN A O 1
ATOM 734 N N . ALA A 1 93 ? 5.750 -2.594 1.486 1.00 95.31 93 ALA A N 1
ATOM 735 C CA . ALA A 1 93 ? 7.044 -2.663 2.163 1.00 95.31 93 ALA A CA 1
ATOM 736 C C . ALA A 1 93 ? 6.937 -2.564 3.694 1.00 95.31 93 ALA A C 1
ATOM 738 O O . ALA A 1 93 ? 7.928 -2.787 4.386 1.00 95.31 93 ALA A O 1
ATOM 739 N N . GLY A 1 94 ? 5.764 -2.217 4.232 1.00 96.00 94 GLY A N 1
ATOM 740 C CA . GLY A 1 94 ? 5.540 -2.136 5.671 1.00 96.00 94 GLY A CA 1
ATOM 741 C C . GLY A 1 94 ? 5.346 -3.504 6.317 1.00 96.00 94 GLY A C 1
ATOM 742 O O . GLY A 1 94 ? 4.842 -4.444 5.697 1.00 96.00 94 GLY A O 1
ATOM 743 N N . THR A 1 95 ? 5.704 -3.592 7.594 1.00 97.19 95 THR A N 1
ATOM 744 C CA . THR A 1 95 ? 5.449 -4.754 8.446 1.00 97.19 95 THR A CA 1
ATOM 745 C C . THR A 1 95 ? 4.593 -4.366 9.646 1.00 97.19 95 THR A C 1
ATOM 747 O O . THR A 1 95 ? 4.541 -3.202 10.047 1.00 97.19 95 THR A O 1
ATOM 750 N N . LEU A 1 96 ? 3.903 -5.350 10.215 1.00 97.00 96 LEU A N 1
ATOM 751 C CA . LEU A 1 96 ? 3.146 -5.219 11.455 1.00 97.00 96 LEU A CA 1
ATOM 752 C C . LEU A 1 96 ? 3.538 -6.332 12.417 1.00 97.00 96 LEU A C 1
ATOM 754 O O . LEU A 1 96 ? 3.779 -7.462 11.991 1.00 97.00 96 LEU A O 1
ATOM 758 N N . SER A 1 97 ? 3.606 -5.997 13.704 1.00 97.12 97 SER A N 1
ATOM 759 C CA . SER A 1 97 ? 3.810 -6.987 14.759 1.00 97.12 97 SER A CA 1
ATOM 760 C C . SER A 1 97 ? 2.505 -7.766 14.962 1.00 97.12 97 SER A C 1
ATOM 762 O O . SER A 1 97 ? 1.423 -7.182 15.066 1.00 97.12 97 SER A O 1
ATOM 764 N N . LEU A 1 98 ? 2.605 -9.094 14.948 1.00 95.88 98 LEU A N 1
ATOM 765 C CA . LEU A 1 98 ? 1.510 -10.003 15.289 1.00 95.88 98 LEU A CA 1
ATOM 766 C C . LEU A 1 98 ? 1.452 -10.294 16.790 1.00 95.88 98 LEU A C 1
ATOM 768 O O . LEU A 1 98 ? 0.412 -10.731 17.283 1.00 95.88 98 LEU A 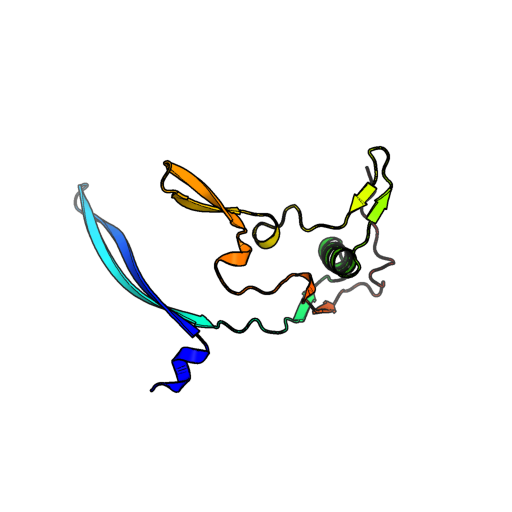O 1
ATOM 772 N N . GLY A 1 99 ? 2.554 -10.065 17.501 1.00 96.81 99 GLY A N 1
ATOM 773 C CA . GLY A 1 99 ? 2.728 -10.383 18.909 1.00 96.81 99 GLY A CA 1
ATOM 774 C C . GLY A 1 99 ? 4.000 -11.187 19.151 1.00 96.81 99 GLY A C 1
ATOM 775 O O . GLY A 1 99 ? 4.874 -11.283 18.291 1.00 96.81 99 GLY A O 1
ATOM 776 N N . LEU A 1 100 ? 4.084 -11.779 20.339 1.00 98.00 100 LEU A N 1
ATOM 777 C CA . LEU A 1 100 ? 5.250 -12.534 20.788 1.00 98.00 100 LEU A CA 1
ATOM 778 C C . LEU A 1 100 ? 5.122 -14.027 20.450 1.00 98.00 100 LEU A C 1
ATOM 780 O O . LEU A 1 100 ? 4.037 -14.599 20.587 1.00 98.00 100 LEU A O 1
ATOM 784 N N . ASP A 1 101 ? 6.225 -14.655 20.046 1.00 97.06 101 ASP A N 1
ATOM 785 C CA . ASP A 1 101 ? 6.339 -16.111 19.930 1.00 97.06 101 ASP A CA 1
ATOM 786 C C . ASP A 1 101 ? 6.505 -16.798 21.301 1.00 97.06 101 ASP A C 1
ATOM 788 O O . ASP A 1 101 ? 6.425 -16.169 22.362 1.00 97.06 101 ASP A O 1
ATOM 792 N N . ALA A 1 102 ? 6.693 -18.122 21.288 1.00 97.12 102 ALA A N 1
ATOM 793 C CA . ALA A 1 102 ? 6.825 -18.919 22.507 1.00 97.12 102 ALA A CA 1
ATOM 794 C C . ALA A 1 102 ? 8.090 -18.564 23.313 1.00 97.12 102 ALA A C 1
ATOM 796 O O . ALA A 1 102 ? 8.124 -18.748 24.531 1.00 97.12 102 ALA A O 1
ATOM 797 N N . GLU A 1 103 ? 9.104 -18.019 22.646 1.00 97.38 103 GLU A N 1
ATOM 798 C CA . GLU A 1 103 ? 10.375 -17.565 23.197 1.00 97.38 103 GLU A CA 1
ATOM 799 C C . GLU A 1 103 ? 10.340 -16.079 23.609 1.00 97.38 103 GLU A C 1
ATOM 801 O O . GLU A 1 103 ? 11.342 -15.527 24.079 1.00 97.38 103 GLU A O 1
ATOM 806 N N . GLY A 1 104 ? 9.185 -15.421 23.466 1.00 97.00 104 GLY A N 1
ATOM 807 C CA . GLY A 1 104 ? 8.978 -14.021 23.823 1.00 97.00 104 GLY A CA 1
ATOM 808 C C . GLY A 1 104 ? 9.572 -13.028 22.823 1.00 97.00 104 GLY A C 1
ATOM 809 O O . GLY A 1 104 ? 9.763 -11.866 23.182 1.00 97.00 104 GLY A O 1
ATOM 810 N N . GLN A 1 105 ? 9.898 -13.458 21.603 1.00 97.69 105 GLN A N 1
ATOM 811 C CA . GLN A 1 105 ? 10.377 -12.583 20.535 1.00 97.69 105 GLN A CA 1
ATOM 812 C C . GLN A 1 105 ? 9.211 -12.043 19.709 1.00 97.69 105 GLN A C 1
ATOM 814 O O . GLN A 1 105 ? 8.243 -12.741 19.424 1.00 97.69 105 GLN A O 1
ATOM 819 N N . GLU A 1 106 ? 9.308 -10.777 19.311 1.00 98.00 106 GLU A N 1
ATOM 820 C CA . GLU A 1 106 ? 8.278 -10.117 18.512 1.00 98.00 106 GLU A CA 1
ATOM 821 C C . GLU A 1 106 ? 8.279 -10.639 17.068 1.00 98.00 106 GLU A C 1
ATOM 823 O O . GLU A 1 106 ? 9.286 -10.566 16.358 1.00 98.00 106 GLU A O 1
ATOM 828 N N . VAL A 1 107 ? 7.127 -11.126 16.614 1.00 97.75 107 VAL A N 1
ATOM 829 C CA . VAL A 1 107 ? 6.926 -11.655 15.266 1.00 97.75 107 VAL A CA 1
ATOM 830 C C . VAL A 1 107 ? 6.319 -10.578 14.382 1.00 97.75 107 VAL A C 1
ATOM 832 O O . VAL A 1 107 ? 5.221 -10.087 14.640 1.00 97.75 107 VAL A O 1
ATOM 835 N N . PHE A 1 108 ? 7.004 -10.254 13.288 1.00 97.75 108 PHE A N 1
ATOM 836 C CA . PHE A 1 108 ? 6.526 -9.305 12.287 1.00 97.75 108 PHE A CA 1
ATOM 837 C C . PHE A 1 108 ? 6.117 -10.014 11.002 1.00 97.75 108 PHE A C 1
ATOM 839 O O . PHE A 1 108 ? 6.806 -10.916 10.528 1.00 97.75 108 PHE A O 1
ATOM 846 N N . VAL A 1 109 ? 5.031 -9.547 10.394 1.00 97.19 109 VAL A N 1
ATOM 847 C CA . VAL A 1 109 ? 4.589 -9.993 9.068 1.00 97.19 109 VAL A CA 1
ATOM 848 C C . VAL A 1 109 ? 4.422 -8.811 8.120 1.00 97.19 109 VAL A C 1
ATOM 850 O O . VAL A 1 109 ? 4.185 -7.691 8.582 1.00 97.19 109 VAL A O 1
ATOM 853 N N . PRO A 1 110 ? 4.528 -9.019 6.796 1.00 96.56 110 PRO A N 1
ATOM 854 C CA . PRO A 1 110 ? 4.209 -7.977 5.827 1.00 96.56 110 PRO A CA 1
ATOM 855 C C . PRO A 1 110 ? 2.774 -7.465 5.999 1.00 96.56 110 PRO A C 1
ATOM 857 O O . PRO A 1 110 ? 1.846 -8.241 6.216 1.00 96.56 110 PRO A O 1
ATOM 860 N N . PHE A 1 111 ? 2.561 -6.159 5.854 1.00 96.00 111 PHE A N 1
ATOM 861 C CA . PHE A 1 111 ? 1.228 -5.562 5.987 1.00 96.00 111 PHE A CA 1
ATOM 862 C C . PHE A 1 111 ? 0.208 -6.204 5.028 1.00 96.00 111 PHE A C 1
ATOM 864 O O . PHE A 1 111 ? -0.938 -6.462 5.399 1.00 96.00 111 PHE A O 1
ATOM 871 N N . SER A 1 112 ? 0.642 -6.508 3.802 1.00 93.25 112 SER A N 1
ATOM 872 C CA . SER A 1 112 ? -0.178 -7.096 2.739 1.00 93.25 112 SER A CA 1
ATOM 873 C C . SER A 1 112 ? -0.727 -8.492 3.041 1.00 93.25 112 SER A C 1
ATOM 875 O O . SER A 1 112 ? -1.654 -8.913 2.355 1.00 93.25 112 SER A O 1
ATOM 877 N N . VAL A 1 113 ? -0.201 -9.214 4.041 1.00 92.44 113 VAL A N 1
ATOM 878 C CA . VAL A 1 113 ? -0.681 -10.572 4.358 1.00 92.44 113 VAL A CA 1
ATOM 879 C C . VAL A 1 113 ? -1.835 -10.599 5.359 1.00 92.44 113 VAL A C 1
ATOM 881 O O . VAL A 1 113 ? -2.424 -11.656 5.565 1.00 92.44 113 VAL A O 1
ATOM 884 N N . LEU A 1 114 ? -2.178 -9.467 5.986 1.00 92.12 114 LEU A N 1
ATOM 885 C CA . LEU A 1 114 ? -3.222 -9.439 7.017 1.00 92.12 114 LEU A CA 1
ATOM 886 C C . LEU A 1 114 ? -4.625 -9.682 6.465 1.00 92.12 114 LEU A C 1
ATOM 888 O O . LEU A 1 114 ? -5.446 -10.319 7.120 1.00 92.12 114 LEU A O 1
ATOM 892 N N . LEU A 1 115 ? -4.911 -9.144 5.281 1.00 91.75 115 LEU A N 1
ATOM 893 C CA . LEU A 1 115 ? -6.184 -9.300 4.587 1.00 91.75 115 LEU A CA 1
ATOM 894 C C . LEU A 1 115 ? -5.933 -9.367 3.078 1.00 91.75 115 LEU A C 1
ATOM 896 O O . LEU A 1 115 ? -4.941 -8.809 2.609 1.00 91.75 115 LEU A O 1
ATOM 900 N N . PRO A 1 116 ? -6.834 -9.988 2.296 1.00 92.19 116 PRO A N 1
ATOM 901 C CA . PRO A 1 116 ? -6.729 -9.982 0.842 1.00 92.19 116 PRO A CA 1
ATOM 902 C C . PRO A 1 116 ? -6.751 -8.548 0.288 1.00 92.19 116 PRO A C 1
ATOM 904 O O . PRO A 1 116 ? -7.741 -7.829 0.434 1.00 92.19 116 PRO A O 1
ATOM 907 N N . MET A 1 117 ? -5.658 -8.131 -0.353 1.00 93.56 117 MET A N 1
ATOM 908 C CA . MET A 1 117 ? -5.486 -6.801 -0.948 1.00 93.56 117 MET A CA 1
ATOM 909 C C . MET A 1 117 ? -5.046 -6.916 -2.407 1.00 93.56 117 MET A C 1
ATOM 911 O O . MET A 1 117 ? -4.418 -7.895 -2.804 1.00 93.56 117 MET A O 1
ATOM 915 N N . VAL A 1 118 ? -5.371 -5.901 -3.209 1.00 94.94 118 VAL A N 1
ATOM 916 C CA . VAL A 1 118 ? -4.913 -5.808 -4.602 1.00 94.94 118 VAL A CA 1
ATOM 917 C C . VAL A 1 118 ? -3.405 -5.560 -4.623 1.00 94.94 118 VAL A C 1
ATOM 919 O O . VAL A 1 118 ? -2.923 -4.631 -3.970 1.00 94.94 118 VAL A O 1
ATOM 922 N N . ALA A 1 119 ? -2.665 -6.366 -5.385 1.00 94.44 119 ALA A N 1
ATOM 923 C CA . ALA A 1 119 ? -1.258 -6.102 -5.646 1.00 94.44 119 ALA A CA 1
ATOM 924 C C . ALA A 1 119 ? -1.130 -4.920 -6.625 1.00 94.44 119 ALA A C 1
ATOM 926 O O . ALA A 1 119 ? -1.880 -4.859 -7.600 1.00 94.44 119 ALA A O 1
ATOM 927 N N . PRO A 1 120 ? -0.174 -3.991 -6.442 1.00 95.38 120 PRO A N 1
ATOM 928 C CA . PRO A 1 120 ? 0.007 -2.878 -7.373 1.00 95.38 120 PRO A CA 1
ATOM 929 C C . PRO A 1 120 ? 0.289 -3.321 -8.813 1.00 95.38 120 PRO A C 1
ATOM 931 O O . PRO A 1 120 ? -0.121 -2.645 -9.749 1.00 95.38 120 PRO A O 1
ATOM 934 N N . ASN A 1 121 ? 0.921 -4.486 -8.989 1.00 96.56 121 ASN A N 1
ATOM 935 C CA . ASN A 1 121 ? 1.141 -5.114 -10.293 1.00 96.56 121 ASN A CA 1
ATOM 936 C C . ASN A 1 121 ? -0.156 -5.565 -10.994 1.00 96.56 121 ASN A C 1
ATOM 938 O O . ASN A 1 121 ? -0.110 -5.852 -12.184 1.00 96.56 121 ASN A O 1
ATOM 942 N N . ASP A 1 122 ? -1.298 -5.616 -10.310 1.00 96.06 122 ASP A N 1
ATOM 943 C CA . ASP A 1 122 ? -2.595 -5.968 -10.907 1.00 96.06 122 ASP A CA 1
ATOM 944 C C . ASP A 1 122 ? -3.447 -4.731 -11.245 1.00 96.06 122 ASP A C 1
ATOM 946 O O . ASP A 1 122 ? -4.588 -4.858 -11.706 1.00 96.06 122 ASP A O 1
ATOM 950 N N . LEU A 1 123 ? -2.911 -3.527 -11.009 1.00 96.56 123 LEU A N 1
ATOM 951 C CA . LEU A 1 123 ? -3.570 -2.271 -11.349 1.00 96.56 123 LEU A CA 1
ATOM 952 C C . LEU A 1 123 ? -3.532 -2.036 -12.859 1.00 96.56 123 LEU A C 1
ATOM 954 O O . LEU A 1 123 ? -2.494 -2.172 -13.507 1.00 96.56 123 LEU A O 1
ATOM 958 N N . VAL A 1 124 ? -4.672 -1.621 -13.403 1.00 96.44 124 VAL A N 1
ATOM 959 C CA . VAL A 1 124 ? -4.784 -1.133 -14.780 1.00 96.44 124 VAL A CA 1
ATOM 960 C C . VAL A 1 124 ? -5.000 0.372 -14.728 1.00 96.44 124 VAL A C 1
ATOM 962 O O . VAL A 1 124 ? -5.982 0.823 -14.143 1.00 96.44 124 VAL A O 1
ATOM 965 N N . PHE A 1 125 ? -4.087 1.139 -15.317 1.00 95.81 125 PHE A N 1
ATOM 966 C CA . PHE A 1 125 ? -4.162 2.599 -1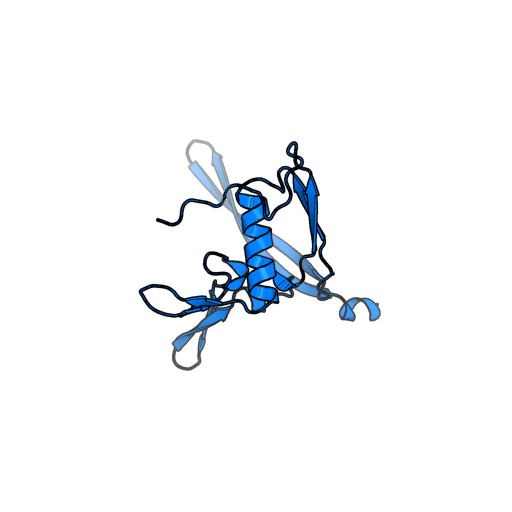5.332 1.00 95.81 125 PHE A CA 1
ATOM 967 C C . PHE A 1 125 ? -4.785 3.122 -16.620 1.00 95.81 125 PHE A C 1
ATOM 969 O O . PHE A 1 125 ? -4.508 2.610 -17.704 1.00 95.81 125 PHE A O 1
ATOM 976 N N . ASP A 1 126 ? -5.585 4.166 -16.465 1.00 95.44 126 ASP A N 1
ATOM 977 C CA . ASP A 1 126 ? -6.066 5.051 -17.520 1.00 95.44 126 ASP A CA 1
ATOM 978 C C . ASP A 1 126 ? -6.323 6.431 -16.879 1.00 95.44 126 ASP A C 1
ATOM 980 O O . ASP A 1 126 ? -6.126 6.616 -15.669 1.00 95.44 126 ASP A O 1
ATOM 984 N N . GLY A 1 127 ? -6.743 7.432 -17.642 1.00 95.50 127 GLY A N 1
ATOM 985 C CA . GLY A 1 127 ? -7.005 8.744 -17.077 1.00 95.50 127 GLY A CA 1
ATOM 986 C C . GLY A 1 127 ? -7.104 9.872 -18.083 1.00 95.50 127 GLY A C 1
ATOM 987 O O . GLY A 1 127 ? -7.258 9.677 -19.284 1.00 95.50 127 GLY A O 1
ATOM 988 N N . TRP A 1 128 ? -7.011 11.084 -17.550 1.00 96.25 128 TRP A N 1
ATOM 989 C CA . TRP A 1 128 ? -7.087 12.323 -18.305 1.00 96.25 128 TRP A CA 1
ATOM 990 C C . TRP A 1 128 ? -5.977 13.265 -17.876 1.00 96.25 128 TRP A C 1
ATOM 992 O O . TRP A 1 128 ? -5.631 13.352 -16.695 1.00 96.25 128 TRP A O 1
ATOM 1002 N N . ASP A 1 129 ? -5.480 14.029 -18.833 1.00 94.94 129 ASP A N 1
ATOM 1003 C CA . ASP A 1 129 ? -4.641 15.190 -18.597 1.00 94.94 129 ASP A CA 1
ATOM 1004 C C . ASP A 1 129 ? -5.098 16.325 -19.525 1.00 94.94 129 ASP A C 1
ATOM 1006 O O . ASP A 1 129 ? -5.772 16.087 -20.530 1.00 94.94 129 ASP A O 1
ATOM 1010 N N . ILE A 1 130 ? -4.785 17.568 -19.161 1.00 94.88 130 ILE A N 1
ATOM 1011 C CA . ILE A 1 130 ? -4.985 18.721 -20.051 1.00 94.88 130 ILE A CA 1
ATOM 1012 C C . ILE A 1 130 ? -3.900 18.769 -21.133 1.00 94.88 130 ILE A C 1
ATOM 1014 O O . ILE A 1 130 ? -4.104 19.365 -22.191 1.00 94.88 130 ILE A O 1
ATOM 1018 N N . SER A 1 131 ? -2.749 18.151 -20.855 1.00 90.25 131 SER A N 1
ATOM 1019 C CA . SER A 1 131 ? -1.676 17.904 -21.808 1.00 90.25 131 SER A CA 1
ATOM 1020 C C . SER A 1 131 ? -2.038 16.747 -22.743 1.00 90.25 131 SER A C 1
ATOM 1022 O O . SER A 1 131 ? -2.691 15.787 -22.341 1.00 90.25 131 SER A O 1
ATOM 1024 N N . SER A 1 132 ? -1.591 16.828 -23.998 1.00 90.62 132 SER A N 1
ATOM 1025 C CA . SER A 1 132 ? -1.708 15.734 -24.981 1.00 90.62 132 SER A CA 1
ATOM 1026 C C . SER A 1 132 ? -0.418 14.922 -25.131 1.00 90.62 132 SER A C 1
ATOM 1028 O O . SER A 1 132 ? -0.351 14.041 -25.988 1.00 90.62 132 SER A O 1
ATOM 1030 N N . LEU A 1 133 ? 0.600 15.221 -24.316 1.00 89.56 133 LEU A N 1
ATOM 1031 C CA . LEU A 1 133 ? 1.840 14.454 -24.286 1.00 89.56 133 LEU A CA 1
ATOM 1032 C C . LEU A 1 133 ? 1.560 13.017 -23.854 1.00 89.56 133 LEU A C 1
ATOM 1034 O O . LEU A 1 133 ? 0.704 12.751 -23.007 1.00 89.56 133 LEU A O 1
ATOM 1038 N N . ASN A 1 134 ? 2.300 12.079 -24.436 1.00 89.19 134 ASN A N 1
ATOM 1039 C CA . ASN A 1 134 ? 2.274 10.711 -23.940 1.00 89.19 134 ASN A CA 1
ATOM 1040 C C . ASN A 1 134 ? 3.148 10.582 -22.677 1.00 89.19 134 ASN A C 1
ATOM 1042 O O . ASN A 1 134 ? 4.056 11.378 -22.448 1.00 89.19 134 ASN A O 1
ATOM 1046 N N . LEU A 1 135 ? 2.913 9.542 -21.870 1.00 88.19 135 LEU A N 1
ATOM 1047 C CA . LEU A 1 135 ? 3.622 9.348 -20.595 1.00 88.19 135 LEU A CA 1
ATOM 1048 C C . LEU A 1 135 ? 5.150 9.219 -20.722 1.00 88.19 135 LEU A C 1
ATOM 1050 O O . LEU A 1 135 ? 5.848 9.413 -19.731 1.00 88.19 135 LEU A O 1
ATOM 1054 N N . ALA A 1 136 ? 5.675 8.858 -21.897 1.00 86.12 136 ALA A N 1
ATOM 1055 C CA . ALA A 1 136 ? 7.116 8.756 -22.118 1.00 86.12 136 ALA A CA 1
ATOM 1056 C C . ALA A 1 136 ? 7.767 10.118 -22.415 1.00 86.12 136 ALA A C 1
ATOM 1058 O O . ALA A 1 136 ? 8.970 10.271 -22.212 1.00 86.12 136 ALA A O 1
ATOM 1059 N N . GLU A 1 137 ? 6.983 11.087 -22.890 1.00 79.62 137 GLU A N 1
ATOM 1060 C CA . GLU A 1 137 ? 7.418 12.447 -23.235 1.00 79.62 137 GLU A CA 1
ATOM 1061 C C . GLU A 1 137 ? 7.328 13.425 -22.059 1.00 79.62 137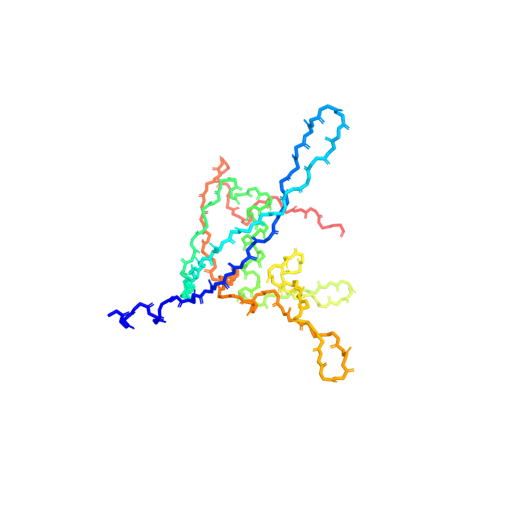 GLU A C 1
ATOM 1063 O O . GLU A 1 137 ? 7.822 14.550 -22.153 1.00 79.62 137 GLU A O 1
ATOM 1068 N N . GLU A 1 138 ? 6.709 13.014 -20.953 1.00 73.38 138 GLU A N 1
ATOM 1069 C CA . GLU A 1 138 ? 6.546 13.864 -19.778 1.00 73.38 138 GLU A CA 1
ATOM 1070 C C . GLU A 1 138 ? 7.901 14.183 -19.112 1.00 73.38 138 GLU A C 1
ATOM 1072 O O . GLU A 1 138 ? 8.772 13.304 -19.026 1.00 73.38 138 GLU A O 1
ATOM 1077 N N . PRO A 1 139 ? 8.118 15.429 -18.634 1.00 57.91 139 PRO A N 1
ATOM 1078 C CA . PRO A 1 139 ? 9.395 15.863 -18.086 1.00 57.91 139 PRO A CA 1
ATOM 1079 C C . PRO A 1 139 ? 9.816 14.989 -16.908 1.00 57.91 139 PRO A C 1
ATOM 1081 O O . PRO A 1 139 ? 9.232 15.018 -15.824 1.00 57.91 139 PRO A O 1
ATOM 1084 N N . GLN A 1 140 ? 10.872 14.210 -17.116 1.00 58.00 140 GLN A N 1
ATOM 1085 C CA . GLN A 1 140 ? 11.461 13.399 -16.064 1.00 58.00 140 GLN A CA 1
ATOM 1086 C C . GLN A 1 140 ? 12.041 14.311 -14.983 1.00 58.00 140 GLN A C 1
ATOM 1088 O O . GLN A 1 140 ? 12.709 15.307 -15.274 1.00 58.00 140 GLN A O 1
ATOM 1093 N N . MET A 1 141 ? 11.797 13.952 -13.720 1.00 52.59 141 MET A N 1
ATOM 1094 C CA . MET A 1 141 ? 12.463 14.590 -12.587 1.00 52.59 141 MET A CA 1
ATOM 1095 C C . MET A 1 141 ? 13.978 14.548 -12.837 1.00 52.59 141 MET A C 1
ATOM 1097 O O . MET A 1 141 ? 14.500 13.467 -13.127 1.00 52.59 141 MET A O 1
ATOM 1101 N N . PRO A 1 142 ? 14.694 15.685 -12.757 1.00 42.34 142 PRO A N 1
ATOM 1102 C CA . PRO A 1 142 ? 16.132 15.695 -12.962 1.00 42.34 142 PRO A CA 1
ATOM 1103 C C . PRO A 1 142 ? 16.771 14.733 -11.961 1.00 42.34 142 PRO A C 1
ATOM 1105 O O . PRO A 1 142 ? 16.595 14.868 -10.750 1.00 42.34 142 PRO A O 1
ATOM 1108 N N . THR A 1 143 ? 17.482 13.731 -12.473 1.00 44.28 143 THR A N 1
ATOM 1109 C CA . THR A 1 1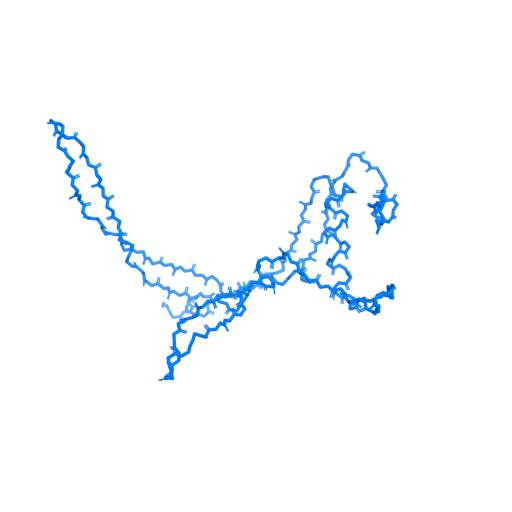43 ? 18.267 12.818 -11.645 1.00 44.28 143 THR A CA 1
ATOM 1110 C C . THR A 1 143 ? 19.388 13.621 -10.992 1.00 44.28 143 THR A C 1
ATOM 1112 O O . THR A 1 143 ? 20.314 14.047 -11.684 1.00 44.28 143 THR A O 1
ATOM 1115 N N . THR A 1 144 ? 19.265 13.872 -9.688 1.00 37.78 144 THR A N 1
ATOM 1116 C CA . THR A 1 144 ? 20.330 14.423 -8.833 1.00 37.78 144 THR A CA 1
ATOM 1117 C C . THR A 1 144 ? 21.515 13.476 -8.728 1.00 37.78 144 THR A C 1
ATOM 1119 O O . THR A 1 144 ? 21.257 12.254 -8.612 1.00 37.78 144 THR A O 1
#

Organism: Callithrix jacchus (NCBI:txid9483)

InterPro domains:
  IPR002587 Myo-inositol-1-phosphate synthase [PF07994] (47-138)
  IPR002587 Myo-inositol-1-phosphate synthase [PTHR11510] (11-138)
  IPR036291 NAD(P)-binding domain superfamily [SSF51735] (14-138)

Sequence (144 aa):
MEAAAQFFDESRDVYRTTRVSREGGILKVHPTTTRFTFRTVRRVPRLGVMLVGWGGNNGSTLTTAVLANQLLLYWPTRSGRKEANYYGSLTQAGTLSLGLDAEGQEVFVPFSVLLPMVAPNDLVFDGWDISSLNLAEEPQMPTT

pLDDT: mean 90.96, std 13.1, range [37.78, 98.0]